Protein AF-A0AAV2QHI8-F1 (afdb_monomer)

InterPro domains:
  IPR003582 ShKT domain [PF01549] (6-38)
  IPR003582 ShKT domain [PF01549] (46-78)
  IPR003582 ShKT domain [PS51670] (7-38)
  IPR003582 ShKT domain [PS51670] (47-78)
  IPR003582 ShKT domain [SM00254] (6-39)
  IPR003582 ShKT domain [SM00254] (46-79)

Sequence (100 aa):
ESTVVECEDKYTICARYMDNCKDDTWVMQNCQKTCGSCNEESAVVECEDKDPICARYMDNCKDDTWVKQNCQKTCGSCNEASTTLPITPITPRPTMPKTT

Secondary structure (DSSP, 8-state):
--------BSSTTGGGGGGGGGT-HHHHHHBTTTTT-----------SBSSGGGGG-GGGGTT-HHHHHHBTTTTTGGGSS---------PPPP------

pLDDT: mean 71.21, std 19.78, range [35.06, 92.0]

Solvent-accessible surface area (backbone atoms only — not comparable to full-atom values): 6466 Å² total; per-residue (Å²): 135,83,80,77,78,75,75,47,51,78,42,91,63,30,78,80,45,45,88,36,39,84,81,30,70,66,44,40,72,37,13,17,51,62,50,63,66,49,70,78,66,68,70,77,67,74,69,47,52,77,42,91,64,32,86,80,42,52,88,36,41,85,79,36,69,68,41,46,74,32,14,24,44,66,54,59,60,60,78,73,83,71,76,74,70,80,82,71,77,82,74,80,78,82,86,76,83,87,82,130

Structure (mmCIF, N/CA/C/O backbone):
data_AF-A0AAV2QHI8-F1
#
_entry.id   AF-A0AAV2QHI8-F1
#
loop_
_atom_site.group_PDB
_atom_site.id
_atom_site.type_symbol
_atom_site.label_atom_id
_atom_site.label_alt_id
_atom_site.label_comp_id
_atom_site.label_asym_id
_atom_site.label_entity_id
_atom_site.label_seq_id
_atom_site.pdbx_PDB_ins_code
_atom_site.Cartn_x
_atom_site.Cartn_y
_atom_site.Cartn_z
_atom_site.occupancy
_atom_site.B_iso_or_equiv
_atom_site.auth_seq_id
_atom_site.auth_comp_id
_atom_site.auth_asym_id
_atom_site.auth_atom_id
_atom_site.pdbx_PDB_model_num
ATOM 1 N N . GLU A 1 1 ? 16.693 3.458 10.748 1.00 35.56 1 GLU A N 1
ATOM 2 C CA . GLU A 1 1 ? 15.592 3.236 11.701 1.00 35.56 1 GLU A CA 1
ATOM 3 C C . GLU A 1 1 ? 14.307 3.601 10.973 1.00 35.56 1 GLU A C 1
ATOM 5 O O . GLU A 1 1 ? 14.035 4.778 10.787 1.00 35.56 1 GLU A O 1
ATOM 10 N N . SER A 1 2 ? 13.628 2.614 10.388 1.00 36.88 2 SER A N 1
ATOM 11 C CA . SER A 1 2 ? 12.349 2.838 9.706 1.00 36.88 2 SER A CA 1
ATOM 12 C C . SER A 1 2 ? 11.262 2.634 10.743 1.00 36.88 2 SER A C 1
ATOM 14 O O . SER A 1 2 ? 10.977 1.504 11.132 1.00 36.88 2 SER A O 1
ATOM 16 N N . THR A 1 3 ? 10.712 3.728 11.252 1.00 38.19 3 THR A N 1
ATOM 17 C CA . THR A 1 3 ? 9.591 3.701 12.187 1.00 38.19 3 THR A CA 1
ATOM 18 C C . THR A 1 3 ? 8.349 3.243 11.432 1.00 38.19 3 THR A C 1
ATOM 20 O O . THR A 1 3 ? 7.732 4.022 10.705 1.00 38.19 3 THR A O 1
ATOM 23 N N . VAL A 1 4 ? 8.003 1.966 11.574 1.00 52.34 4 VAL A N 1
ATOM 24 C CA . VAL A 1 4 ? 6.665 1.477 11.247 1.00 52.34 4 VAL A CA 1
ATOM 25 C C . VAL A 1 4 ? 5.722 2.193 12.208 1.00 52.34 4 VAL A C 1
ATOM 27 O O . VAL A 1 4 ? 5.813 2.005 13.419 1.00 52.34 4 VAL A O 1
ATOM 30 N N . VAL A 1 5 ? 4.883 3.088 11.688 1.00 53.81 5 VAL A N 1
ATOM 31 C CA . VAL A 1 5 ? 3.799 3.671 12.479 1.00 53.81 5 VAL A CA 1
ATOM 32 C C . VAL A 1 5 ? 2.768 2.562 12.626 1.00 53.81 5 VAL A C 1
ATOM 34 O O . VAL A 1 5 ? 1.957 2.339 11.732 1.00 53.81 5 VAL A O 1
ATOM 37 N N . GLU A 1 6 ? 2.883 1.798 13.709 1.00 64.69 6 GLU A N 1
ATOM 38 C CA . GLU A 1 6 ? 1.872 0.828 14.106 1.00 64.69 6 GLU A CA 1
ATOM 39 C C . GLU A 1 6 ? 0.553 1.584 14.248 1.00 64.69 6 GLU A C 1
ATOM 41 O O . GLU A 1 6 ? 0.441 2.521 15.042 1.00 64.69 6 GLU A O 1
ATOM 46 N N . CYS A 1 7 ? -0.413 1.262 13.386 1.00 75.50 7 CYS A N 1
ATOM 47 C CA . CYS A 1 7 ? -1.673 1.975 13.397 1.00 75.50 7 CYS A CA 1
ATOM 48 C C . CYS A 1 7 ? -2.512 1.423 14.529 1.00 75.50 7 CYS A C 1
ATOM 50 O O . CYS A 1 7 ? -3.128 0.376 14.371 1.00 75.50 7 CYS A O 1
ATOM 52 N N . GLU A 1 8 ? -2.499 2.099 15.670 1.00 82.12 8 GLU A N 1
ATOM 53 C CA . GLU A 1 8 ? -3.223 1.719 16.872 1.00 82.12 8 GLU A CA 1
ATOM 54 C C . GLU A 1 8 ? -3.833 2.925 17.579 1.00 82.12 8 GLU A C 1
ATOM 56 O O . GLU A 1 8 ? -3.438 4.077 17.388 1.00 82.12 8 GLU A O 1
ATOM 61 N N . ASP A 1 9 ? -4.830 2.647 18.414 1.00 86.31 9 ASP A N 1
ATOM 62 C CA . ASP A 1 9 ? -5.299 3.636 19.368 1.00 86.31 9 ASP A CA 1
ATOM 63 C C . ASP A 1 9 ? -4.323 3.657 20.541 1.00 86.31 9 ASP A C 1
ATOM 65 O O . ASP A 1 9 ? -4.238 2.702 21.312 1.00 86.31 9 ASP A O 1
ATOM 69 N N . LYS A 1 10 ? -3.617 4.773 20.712 1.00 84.81 10 LYS A N 1
ATOM 70 C CA . LYS A 1 10 ? -2.657 4.966 21.807 1.00 84.81 10 LYS A CA 1
ATOM 71 C C . LYS A 1 10 ? -3.323 4.990 23.179 1.00 84.81 10 LYS A C 1
ATOM 73 O O . LYS A 1 10 ? -2.660 4.786 24.193 1.00 84.81 10 LYS A O 1
ATOM 78 N N . TYR A 1 11 ? -4.625 5.273 23.228 1.00 85.06 11 TYR A N 1
ATOM 79 C CA . TYR A 1 11 ? -5.379 5.374 24.469 1.00 85.06 11 TYR A CA 1
ATOM 80 C C . TYR A 1 11 ? -6.684 4.586 24.407 1.00 85.06 11 TYR A C 1
ATOM 82 O O . TYR A 1 11 ? -7.447 4.651 23.450 1.00 85.06 11 TYR A O 1
ATOM 90 N N . THR A 1 12 ? -7.021 3.919 25.505 1.00 86.12 12 THR A N 1
ATOM 91 C CA . THR A 1 12 ? -8.265 3.143 25.631 1.00 86.12 12 THR A CA 1
ATOM 92 C C . THR A 1 12 ? -9.531 4.005 25.638 1.00 86.12 12 THR A C 1
ATOM 94 O O . THR A 1 12 ? -10.627 3.492 25.424 1.00 86.12 12 THR A O 1
ATOM 97 N N . ILE A 1 13 ? -9.399 5.317 25.867 1.00 84.69 13 ILE A N 1
ATOM 98 C CA . ILE A 1 13 ? -10.517 6.271 25.849 1.00 84.69 13 ILE A CA 1
ATOM 99 C C . ILE A 1 13 ? -10.994 6.620 24.437 1.00 84.69 13 ILE A C 1
ATOM 101 O O . ILE A 1 13 ? -12.037 7.251 24.310 1.00 84.69 13 ILE A O 1
ATOM 105 N N . CYS A 1 14 ? -10.270 6.220 23.390 1.00 86.38 14 CYS A N 1
ATOM 106 C CA . CYS A 1 14 ? -10.561 6.601 22.011 1.00 86.38 14 CYS A CA 1
ATOM 107 C C . CYS A 1 14 ? -12.006 6.310 21.586 1.00 86.38 14 CYS A C 1
ATOM 109 O O . CYS A 1 14 ? -12.664 7.197 21.049 1.00 86.38 14 CYS A O 1
ATOM 111 N N . ALA A 1 15 ? -12.562 5.153 21.962 1.00 88.94 15 ALA A N 1
ATOM 112 C CA . ALA A 1 15 ? -13.954 4.790 21.675 1.00 88.94 15 ALA A CA 1
ATOM 113 C C . ALA A 1 15 ? -14.994 5.800 22.206 1.00 88.94 15 ALA A C 1
ATOM 115 O O . ALA A 1 15 ? -16.092 5.900 21.668 1.00 88.94 15 ALA A O 1
ATOM 116 N N . ARG A 1 16 ? -14.662 6.565 23.255 1.00 90.06 16 ARG A N 1
ATOM 117 C CA . ARG A 1 16 ? -15.535 7.606 23.817 1.00 90.06 16 ARG A CA 1
ATOM 118 C C . ARG A 1 16 ? -15.538 8.894 22.987 1.00 90.06 16 ARG A C 1
ATOM 120 O O . ARG A 1 16 ? -16.482 9.667 23.098 1.00 90.06 16 ARG A O 1
ATOM 127 N N . TYR A 1 17 ? -14.495 9.126 22.196 1.00 86.94 17 TYR A N 1
ATOM 128 C CA . TYR A 1 17 ? -14.269 10.357 21.434 1.00 86.94 17 TYR A CA 1
ATOM 129 C C . TYR A 1 17 ? -14.371 10.136 19.919 1.00 86.94 17 TYR A C 1
ATOM 131 O O . TYR A 1 17 ? -13.898 10.959 19.144 1.00 86.94 17 TYR A O 1
ATOM 139 N N . MET A 1 18 ? -14.999 9.043 19.476 1.00 85.31 18 MET A N 1
ATOM 140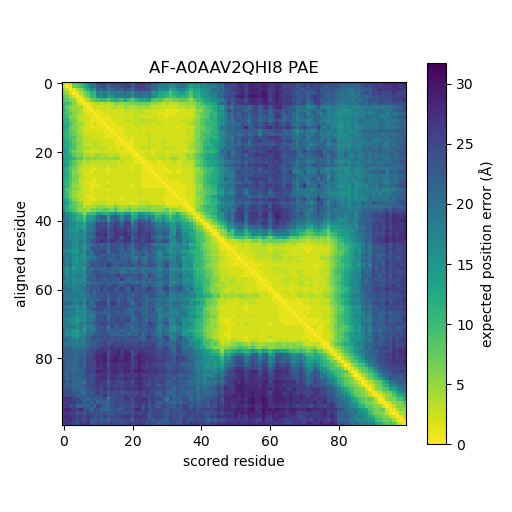 C CA . MET A 1 18 ? -15.136 8.717 18.050 1.00 85.31 18 MET A CA 1
ATOM 141 C C . MET A 1 18 ? -15.809 9.843 17.246 1.00 85.31 18 MET A C 1
ATOM 143 O O . MET A 1 18 ? -15.404 10.139 16.124 1.00 85.31 18 MET A O 1
ATOM 147 N N . ASP A 1 19 ? -16.794 10.527 17.829 1.00 90.88 19 ASP A N 1
ATOM 148 C CA . ASP A 1 19 ? -17.487 11.634 17.159 1.00 90.88 19 ASP A CA 1
ATOM 149 C C . ASP A 1 19 ? -16.582 12.863 16.951 1.00 90.88 19 ASP A C 1
ATOM 151 O O . ASP A 1 19 ? -16.832 13.680 16.068 1.00 90.88 19 ASP A O 1
ATOM 155 N N . ASN A 1 20 ? -15.489 12.972 17.713 1.00 89.50 20 ASN A N 1
ATOM 156 C CA . ASN A 1 20 ? -14.534 14.076 17.643 1.00 89.50 20 ASN A CA 1
ATOM 157 C C . ASN A 1 20 ? -13.450 13.881 16.576 1.00 89.50 20 ASN A C 1
ATOM 159 O O . ASN A 1 20 ? -12.635 14.777 16.381 1.00 89.50 20 ASN A O 1
ATOM 163 N N . CYS A 1 21 ? -13.435 12.761 15.850 1.00 85.69 21 CYS A N 1
ATOM 164 C CA . CYS A 1 21 ? -12.401 12.459 14.854 1.00 85.69 21 CYS A CA 1
ATOM 165 C C . CYS A 1 21 ? -12.257 13.508 13.736 1.00 85.69 21 CYS A C 1
ATOM 167 O O . CYS A 1 21 ? -11.227 13.546 13.068 1.00 85.69 21 CYS A O 1
ATOM 169 N N . LYS A 1 22 ? -13.275 14.350 13.518 1.00 84.62 22 LYS A N 1
ATOM 170 C CA . LYS A 1 22 ? -13.273 15.414 12.498 1.00 84.62 22 LYS A CA 1
ATOM 171 C C . LYS A 1 22 ? -12.893 16.788 13.042 1.00 84.62 22 LYS A C 1
ATOM 173 O O . LYS A 1 22 ? -12.415 17.623 12.281 1.00 84.62 22 LYS A O 1
ATOM 178 N N . ASP A 1 23 ? -13.104 17.002 14.336 1.00 87.62 23 ASP A N 1
ATOM 179 C CA . ASP A 1 23 ? -13.006 18.317 14.973 1.00 87.62 23 ASP A CA 1
ATOM 180 C C . ASP A 1 23 ? -11.803 18.418 15.919 1.00 87.62 23 ASP A C 1
ATOM 182 O O . ASP A 1 23 ? -11.378 19.518 16.272 1.00 87.62 23 ASP A O 1
ATOM 186 N N . ASP A 1 24 ? -11.235 17.278 16.321 1.00 86.25 24 ASP A N 1
ATOM 187 C CA . ASP A 1 24 ? -10.143 17.200 17.280 1.00 86.25 24 ASP A CA 1
ATOM 188 C C . ASP A 1 24 ? -8.919 16.489 16.681 1.00 86.25 24 ASP A C 1
ATOM 190 O O . ASP A 1 24 ? -8.851 15.263 16.540 1.00 86.25 24 ASP A O 1
ATOM 194 N N . THR A 1 25 ? -7.903 17.293 16.362 1.00 79.56 25 THR A N 1
ATOM 195 C CA . THR A 1 25 ? -6.609 16.829 15.846 1.00 79.56 25 THR A CA 1
ATOM 196 C C . THR A 1 25 ? -5.910 15.869 16.810 1.00 79.56 25 THR A C 1
ATOM 198 O O . THR A 1 25 ? -5.203 14.965 16.363 1.00 79.56 25 THR A O 1
ATOM 201 N N . TRP A 1 26 ? -6.098 16.033 18.124 1.00 86.00 26 TRP A N 1
ATOM 202 C CA . TRP A 1 26 ? -5.523 15.129 19.117 1.00 86.00 26 TRP A CA 1
ATOM 203 C C . TRP A 1 26 ? -6.162 13.745 19.014 1.00 86.00 26 TRP A C 1
ATOM 205 O O . TRP A 1 26 ? -5.445 12.742 19.007 1.00 86.00 26 TRP A O 1
ATOM 215 N N . VAL A 1 27 ? -7.486 13.683 18.865 1.00 85.62 27 VAL A N 1
ATOM 216 C CA . VAL A 1 27 ? -8.209 12.418 18.669 1.00 85.62 27 VAL A CA 1
ATOM 217 C C . VAL A 1 27 ? -7.767 11.772 17.355 1.00 85.62 27 VAL A C 1
ATOM 219 O O . VAL A 1 27 ? -7.364 10.614 17.352 1.00 85.62 27 VAL A O 1
ATOM 222 N N . MET A 1 28 ? -7.692 12.530 16.262 1.00 81.50 28 MET A N 1
ATOM 223 C CA . MET A 1 28 ? -7.256 12.014 14.958 1.00 81.50 28 MET A CA 1
ATOM 224 C C . MET A 1 28 ? -5.842 11.391 14.975 1.00 81.50 28 MET A C 1
ATOM 226 O O . MET A 1 28 ? -5.595 10.406 14.278 1.00 81.50 28 MET A O 1
ATOM 230 N N . GLN A 1 29 ? -4.912 11.940 15.766 1.00 80.19 29 GLN A N 1
ATOM 231 C CA . GLN A 1 29 ? -3.523 11.461 15.844 1.00 80.19 29 GLN A CA 1
ATOM 232 C C . GLN A 1 29 ? -3.296 10.309 16.827 1.00 80.19 29 GLN A C 1
ATOM 234 O O . GLN A 1 29 ? -2.330 9.560 16.676 1.00 80.19 29 GLN A O 1
ATOM 239 N N . ASN A 1 30 ? -4.124 10.198 17.866 1.00 82.12 30 ASN A N 1
ATOM 240 C CA . ASN A 1 30 ? -3.927 9.216 18.934 1.00 82.12 30 ASN A CA 1
ATOM 241 C C . ASN A 1 30 ? -4.955 8.082 18.905 1.00 82.12 30 ASN A C 1
ATOM 243 O O . ASN A 1 30 ? -4.741 7.066 19.559 1.00 82.12 30 ASN A O 1
ATOM 247 N N . CYS A 1 31 ? -6.037 8.248 18.149 1.00 89.12 31 CYS A N 1
ATOM 248 C CA . CYS A 1 31 ? -7.138 7.304 18.023 1.00 89.12 31 CYS A CA 1
ATOM 249 C C . CYS A 1 31 ? -7.298 6.852 16.569 1.00 89.12 31 CYS A C 1
ATOM 251 O O . CYS A 1 31 ? -8.390 6.891 16.006 1.00 89.12 31 CYS A O 1
ATOM 253 N N . GLN A 1 32 ? -6.185 6.487 15.931 1.00 85.06 32 GLN A N 1
ATOM 254 C CA . GLN A 1 32 ? -6.122 6.238 14.492 1.00 85.06 32 GLN A CA 1
ATOM 255 C C . GLN A 1 32 ? -7.008 5.060 14.058 1.00 85.06 32 GLN A C 1
ATOM 257 O O . GLN A 1 32 ? -7.627 5.140 12.996 1.00 85.06 32 GLN A O 1
ATOM 262 N N . LYS A 1 33 ? -7.129 4.007 14.885 1.00 84.12 33 LYS A N 1
ATOM 263 C CA . LYS A 1 33 ? -8.046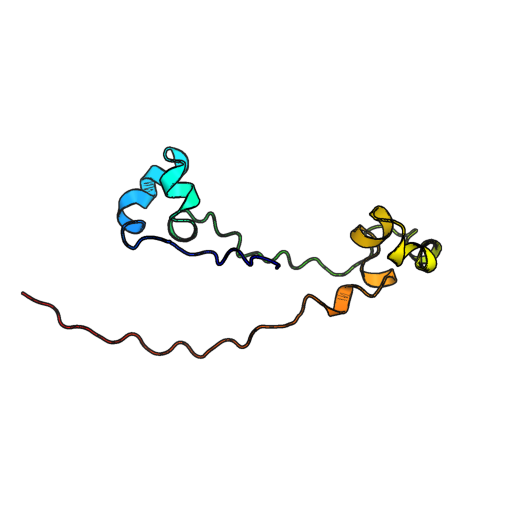 2.884 14.618 1.00 84.12 33 LYS A CA 1
ATOM 264 C C . LYS A 1 33 ? -9.492 3.318 14.815 1.00 84.12 33 LYS A C 1
ATOM 266 O O . LYS A 1 33 ? -10.316 3.079 13.938 1.00 84.12 33 LYS A O 1
ATOM 271 N N . THR A 1 34 ? -9.798 3.988 15.928 1.00 87.94 34 THR A N 1
ATOM 272 C CA . THR A 1 34 ? -11.161 4.464 16.218 1.00 87.94 34 THR A CA 1
ATOM 273 C C . THR A 1 34 ? -11.658 5.461 15.164 1.00 87.94 34 THR A C 1
ATOM 275 O O . THR A 1 34 ? -12.823 5.416 14.779 1.00 87.94 34 THR A O 1
ATOM 278 N N . CYS A 1 35 ? -10.787 6.337 14.664 1.00 88.25 35 CYS A N 1
ATOM 279 C CA . CYS A 1 35 ? -11.131 7.333 13.651 1.00 88.25 35 CYS A CA 1
ATOM 280 C C . CYS A 1 35 ? -11.119 6.803 12.215 1.00 88.25 35 CYS A C 1
ATOM 282 O O . CYS A 1 35 ? -11.431 7.560 11.296 1.00 88.25 35 CYS A O 1
ATOM 284 N N . GLY A 1 36 ? -10.744 5.538 11.999 1.00 80.56 36 GLY A N 1
ATOM 285 C CA . GLY A 1 36 ? -10.590 4.985 10.653 1.00 80.56 36 GLY A CA 1
ATOM 286 C C . GLY A 1 36 ? -9.482 5.665 9.842 1.00 80.56 36 GLY A C 1
ATOM 287 O O . GLY A 1 36 ? -9.464 5.559 8.622 1.00 80.56 36 GLY A O 1
ATOM 288 N N . SER A 1 37 ? -8.560 6.365 10.509 1.00 76.81 37 SER A N 1
ATOM 289 C CA . SER A 1 37 ? -7.379 6.990 9.899 1.00 76.81 37 SER A CA 1
ATOM 290 C C . SER A 1 37 ? -6.309 5.957 9.543 1.00 76.81 37 SER A C 1
ATOM 292 O O . SER A 1 37 ? -5.326 6.284 8.876 1.00 76.81 37 SER A O 1
ATOM 294 N N . CYS A 1 38 ? -6.472 4.721 10.022 1.00 74.38 38 CYS A N 1
ATOM 295 C CA . CYS A 1 38 ? -5.677 3.587 9.594 1.00 74.38 38 CYS A CA 1
ATOM 296 C C . CYS A 1 38 ? -5.977 3.260 8.135 1.00 74.38 38 CYS A C 1
ATOM 298 O O . CYS A 1 38 ? -6.865 2.468 7.831 1.00 74.38 38 CYS A O 1
ATOM 300 N N . ASN A 1 39 ? -5.183 3.821 7.227 1.00 61.22 39 ASN A N 1
ATOM 301 C CA . ASN A 1 39 ? -5.000 3.227 5.913 1.00 61.22 39 ASN A CA 1
ATOM 302 C C . ASN A 1 39 ? -4.171 1.944 6.097 1.00 61.22 39 ASN A C 1
ATOM 304 O O . ASN A 1 39 ? -2.961 1.939 5.898 1.00 61.22 39 ASN A O 1
ATOM 308 N N . GLU A 1 40 ? -4.828 0.862 6.527 1.00 56.06 40 GLU A N 1
ATOM 309 C CA . GLU A 1 40 ? -4.284 -0.507 6.465 1.00 56.06 40 GLU A CA 1
ATOM 310 C C . GLU A 1 40 ? -4.255 -1.053 5.037 1.00 56.06 40 GLU A C 1
ATOM 312 O O . GLU A 1 40 ? -3.811 -2.176 4.801 1.00 56.06 40 GLU A O 1
ATOM 317 N N . GLU A 1 41 ? -4.641 -0.242 4.055 1.00 51.22 41 GLU A N 1
ATOM 318 C CA . GLU A 1 41 ? -4.115 -0.412 2.718 1.00 51.22 41 GLU A CA 1
ATOM 319 C C . GLU A 1 41 ? -2.632 -0.033 2.789 1.00 51.22 41 GLU A C 1
ATOM 321 O O . GLU A 1 41 ? -2.201 1.061 2.423 1.00 51.22 41 GLU A O 1
ATOM 326 N N . SER A 1 42 ? -1.825 -0.985 3.274 1.00 50.12 42 SER A N 1
ATOM 327 C CA . SER A 1 42 ? -0.560 -1.260 2.612 1.00 50.12 42 SER A CA 1
ATOM 328 C C . SER A 1 42 ? -0.931 -1.253 1.148 1.00 50.12 42 SER A C 1
ATOM 330 O O . SER A 1 42 ? -1.577 -2.198 0.694 1.00 50.12 42 SER A O 1
ATOM 332 N N . ALA A 1 43 ? -0.680 -0.127 0.473 1.00 44.91 43 ALA A N 1
ATOM 333 C CA . ALA A 1 43 ? -0.873 -0.031 -0.950 1.00 44.91 43 ALA A CA 1
ATOM 334 C C . ALA A 1 43 ? -0.188 -1.284 -1.462 1.00 44.91 43 ALA A C 1
ATOM 336 O O . ALA A 1 43 ? 1.022 -1.450 -1.269 1.00 44.91 43 ALA A O 1
ATOM 337 N N . VAL A 1 44 ? -0.976 -2.224 -1.982 1.00 48.41 44 VAL A N 1
ATOM 338 C CA . VAL A 1 44 ? -0.432 -3.272 -2.815 1.00 48.41 44 VAL A CA 1
ATOM 339 C C . VAL A 1 44 ? 0.088 -2.450 -3.972 1.00 48.41 44 VAL A C 1
ATOM 341 O O . VAL A 1 44 ? -0.664 -2.064 -4.860 1.00 48.41 44 VAL A O 1
ATOM 344 N N . VAL A 1 45 ? 1.335 -1.997 -3.848 1.00 54.81 45 VAL A N 1
ATOM 345 C CA . VAL A 1 45 ? 2.028 -1.322 -4.919 1.00 54.81 45 VAL A CA 1
ATOM 346 C C . VAL A 1 45 ? 2.173 -2.451 -5.906 1.00 54.81 45 VAL A C 1
ATOM 348 O O . VAL A 1 45 ? 3.023 -3.325 -5.733 1.00 54.81 45 VAL A O 1
ATOM 351 N N . GLU A 1 46 ? 1.220 -2.513 -6.834 1.00 60.41 46 GLU A N 1
ATOM 352 C CA . GLU A 1 46 ? 1.266 -3.422 -7.954 1.00 60.41 46 GLU A CA 1
ATOM 353 C C . GLU A 1 46 ? 2.658 -3.257 -8.538 1.00 60.41 46 GLU A C 1
ATOM 355 O O . GLU A 1 46 ? 3.063 -2.153 -8.911 1.00 60.41 46 GLU A O 1
ATOM 360 N N . CYS A 1 47 ? 3.464 -4.314 -8.420 1.00 73.88 47 CYS A N 1
ATOM 361 C CA . CYS A 1 47 ? 4.872 -4.182 -8.725 1.00 73.88 47 CYS A CA 1
ATOM 362 C C . CYS A 1 47 ? 5.060 -4.312 -10.226 1.00 73.88 47 CYS A C 1
ATOM 364 O O . CYS A 1 47 ? 5.371 -5.374 -10.773 1.00 73.88 47 CYS A O 1
ATOM 366 N N . GLU A 1 48 ? 4.806 -3.195 -10.883 1.00 82.81 48 GLU A N 1
ATOM 367 C CA . GLU A 1 48 ? 4.879 -3.019 -12.312 1.00 82.81 48 GLU A CA 1
ATOM 368 C C . GLU A 1 48 ? 5.789 -1.843 -12.657 1.00 82.81 48 GLU A C 1
ATOM 370 O O . GLU A 1 48 ? 6.142 -1.003 -11.824 1.00 82.81 48 GLU A O 1
ATOM 375 N N . ASP A 1 49 ? 6.193 -1.807 -13.919 1.00 87.56 49 ASP A N 1
ATOM 376 C CA . ASP A 1 49 ? 6.791 -0.607 -14.470 1.00 87.56 49 ASP A CA 1
ATOM 377 C C . ASP A 1 49 ? 5.652 0.323 -14.890 1.00 87.56 49 ASP A C 1
ATOM 379 O O . ASP A 1 49 ? 4.839 -0.019 -15.745 1.00 87.56 49 ASP A O 1
ATOM 383 N N . LYS A 1 50 ? 5.605 1.510 -14.289 1.00 86.81 50 LYS A N 1
ATOM 384 C CA . LYS A 1 50 ? 4.620 2.560 -14.567 1.00 86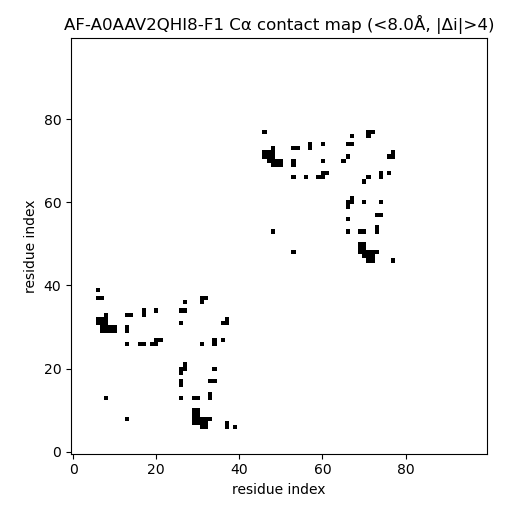.81 50 LYS A CA 1
ATOM 385 C C . LYS A 1 50 ? 4.854 3.247 -15.910 1.00 86.81 50 LYS A C 1
ATOM 387 O O . LYS A 1 50 ? 3.985 3.984 -16.370 1.00 86.81 50 LYS A O 1
ATOM 392 N N . ASP A 1 51 ? 6.022 3.039 -16.522 1.00 87.44 51 ASP A N 1
ATOM 393 C CA . ASP A 1 51 ? 6.390 3.645 -17.797 1.00 87.44 51 ASP A CA 1
ATOM 394 C C . ASP A 1 51 ? 6.972 2.607 -18.782 1.00 87.44 51 ASP A C 1
ATOM 396 O O . ASP A 1 51 ? 7.888 1.856 -18.432 1.00 87.44 51 ASP A O 1
ATOM 400 N N . PRO A 1 52 ? 6.502 2.559 -20.044 1.00 88.56 52 PRO A N 1
ATOM 401 C CA . PRO A 1 52 ? 7.028 1.640 -21.053 1.00 88.56 52 PRO A CA 1
ATOM 402 C C . PRO A 1 52 ? 8.503 1.881 -21.418 1.00 88.56 52 PRO A C 1
ATOM 404 O O . PRO A 1 52 ? 9.134 0.994 -21.997 1.00 88.56 52 PRO A O 1
ATOM 407 N N . ILE A 1 53 ? 9.083 3.050 -21.109 1.00 91.19 53 ILE A N 1
ATOM 408 C CA . ILE A 1 53 ? 10.499 3.327 -21.394 1.00 91.19 53 ILE A CA 1
ATOM 409 C C . ILE A 1 53 ? 11.451 2.673 -20.393 1.00 91.19 53 ILE A C 1
ATOM 411 O O . ILE A 1 53 ? 12.655 2.677 -20.646 1.00 91.19 53 ILE A O 1
ATOM 415 N N . CYS A 1 54 ? 10.950 2.098 -19.295 1.00 90.38 54 CYS A N 1
ATOM 416 C CA . CYS A 1 54 ? 11.764 1.527 -18.222 1.00 90.38 54 CYS A CA 1
ATOM 417 C C . CYS A 1 54 ? 12.827 0.538 -18.717 1.00 90.38 54 CYS A C 1
ATOM 419 O O . CYS A 1 54 ? 13.975 0.612 -18.282 1.00 90.38 54 CYS A O 1
ATOM 421 N N . ALA A 1 55 ? 12.513 -0.276 -19.731 1.00 90.00 55 ALA A N 1
ATOM 422 C CA . ALA A 1 55 ? 13.459 -1.205 -20.356 1.00 90.00 55 ALA A CA 1
ATOM 423 C C . ALA A 1 55 ? 14.738 -0.538 -20.915 1.00 90.00 55 ALA A C 1
ATOM 425 O O . ALA A 1 55 ? 15.744 -1.211 -21.123 1.00 90.00 55 ALA A O 1
ATOM 426 N N . ARG A 1 56 ? 14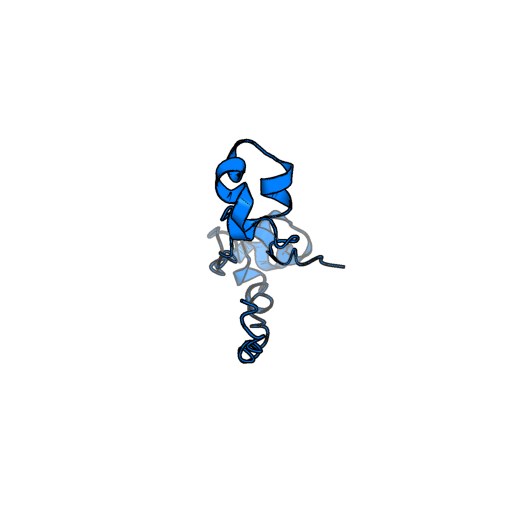.719 0.779 -21.167 1.00 92.00 56 ARG A N 1
ATOM 427 C CA . ARG A 1 56 ? 15.868 1.561 -21.658 1.00 92.00 56 ARG A CA 1
ATOM 428 C C . ARG A 1 56 ? 16.750 2.122 -20.541 1.00 92.00 56 ARG A C 1
ATOM 430 O O . ARG A 1 56 ? 17.842 2.590 -20.841 1.00 92.00 56 ARG A O 1
ATOM 437 N N . TYR A 1 57 ? 16.281 2.093 -19.295 1.00 89.38 57 TYR A N 1
ATOM 438 C CA . TYR A 1 57 ? 16.902 2.751 -18.141 1.00 89.38 57 TYR A CA 1
ATOM 439 C C . TYR A 1 57 ? 17.307 1.763 -17.038 1.00 89.38 57 TYR A C 1
ATOM 441 O O . TYR A 1 57 ? 17.484 2.155 -15.887 1.00 89.38 57 TYR A O 1
ATOM 449 N N . MET A 1 58 ? 17.483 0.480 -17.371 1.00 86.19 58 MET A N 1
ATOM 450 C CA . MET A 1 58 ? 17.870 -0.555 -16.402 1.00 86.19 58 MET A CA 1
ATOM 451 C C . MET A 1 58 ? 19.178 -0.212 -15.664 1.00 86.19 58 MET A C 1
ATOM 453 O O . MET A 1 58 ? 19.300 -0.444 -14.462 1.00 86.19 58 MET A O 1
ATOM 457 N N . ASP A 1 59 ? 20.134 0.414 -16.352 1.00 91.62 59 ASP A N 1
ATOM 458 C CA . ASP A 1 59 ? 21.409 0.831 -15.758 1.00 91.62 59 ASP A CA 1
ATOM 459 C C . ASP A 1 59 ? 21.260 2.019 -14.789 1.00 91.62 59 ASP A C 1
ATOM 461 O O . ASP A 1 59 ? 22.101 2.228 -13.918 1.00 91.62 59 ASP A O 1
ATOM 465 N N . ASN A 1 60 ? 20.162 2.775 -14.884 1.00 91.56 60 ASN A N 1
ATOM 466 C CA . ASN A 1 60 ? 19.897 3.963 -14.070 1.00 91.56 60 ASN A CA 1
ATOM 467 C C . ASN A 1 60 ? 19.158 3.656 -12.763 1.00 91.56 60 ASN A C 1
ATOM 469 O O . ASN A 1 60 ? 18.939 4.560 -11.958 1.00 91.56 60 ASN A O 1
ATOM 473 N N . CYS A 1 61 ? 18.824 2.391 -12.498 1.00 86.31 61 CYS A N 1
ATOM 474 C CA . CYS A 1 61 ? 18.106 1.964 -11.296 1.00 86.31 61 CYS A CA 1
ATOM 475 C C . CYS A 1 61 ? 18.778 2.364 -9.972 1.00 86.31 61 CYS A C 1
ATOM 477 O O . CYS A 1 61 ? 18.123 2.394 -8.932 1.00 86.31 61 CYS A O 1
ATOM 479 N N . LYS A 1 62 ? 20.081 2.672 -9.971 1.00 84.38 62 LYS A N 1
ATOM 480 C CA . LYS A 1 62 ? 20.818 3.089 -8.767 1.00 84.38 62 LYS A CA 1
ATOM 481 C C . LYS A 1 62 ? 20.946 4.599 -8.616 1.00 84.38 62 LYS A C 1
ATOM 483 O O . LYS A 1 62 ? 20.938 5.078 -7.481 1.00 84.38 62 LYS A O 1
ATOM 488 N N . ASP A 1 63 ? 20.987 5.329 -9.721 1.00 89.38 63 ASP A N 1
ATOM 489 C CA . ASP A 1 63 ? 21.346 6.749 -9.733 1.00 89.38 63 ASP A CA 1
ATOM 490 C C . ASP A 1 63 ? 20.135 7.658 -9.969 1.00 89.38 63 ASP A C 1
ATOM 492 O O . ASP A 1 63 ? 20.116 8.796 -9.503 1.00 89.38 63 ASP A O 1
ATOM 496 N N . ASP A 1 64 ? 19.089 7.148 -10.621 1.00 88.62 64 ASP A N 1
ATOM 497 C CA . ASP A 1 64 ? 17.919 7.932 -10.998 1.00 88.62 64 ASP A CA 1
ATOM 498 C C . ASP A 1 64 ? 16.713 7.621 -10.096 1.00 88.62 64 ASP A C 1
ATOM 500 O O . ASP A 1 64 ? 16.222 6.493 -9.996 1.00 88.62 64 ASP A O 1
ATOM 504 N N . THR A 1 65 ? 16.230 8.656 -9.406 1.00 83.38 65 THR A N 1
ATOM 505 C CA . THR A 1 65 ? 15.095 8.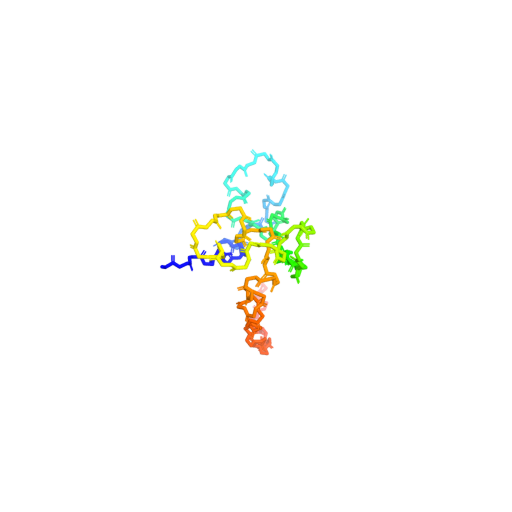546 -8.476 1.00 83.38 65 THR A CA 1
ATOM 506 C C . THR A 1 65 ? 13.777 8.314 -9.210 1.00 83.38 65 THR A C 1
ATOM 508 O O . THR A 1 65 ? 12.918 7.593 -8.702 1.00 83.38 65 THR A O 1
ATOM 511 N N . TRP A 1 66 ? 13.619 8.877 -10.411 1.00 86.88 66 TRP A N 1
ATOM 512 C CA . TRP A 1 66 ? 12.439 8.652 -11.236 1.00 86.88 66 TRP A CA 1
ATOM 513 C C . TRP A 1 66 ? 12.383 7.194 -11.694 1.00 86.88 66 TRP A C 1
ATOM 515 O O . TRP A 1 66 ? 11.337 6.557 -11.569 1.00 86.88 66 TRP A O 1
ATOM 525 N N . VAL A 1 67 ? 13.519 6.633 -12.121 1.00 88.06 67 VAL A N 1
ATOM 526 C CA . VAL A 1 67 ? 13.617 5.222 -12.528 1.00 88.06 67 VAL A CA 1
ATOM 527 C C . VAL A 1 67 ? 13.299 4.296 -11.350 1.00 88.06 67 VAL A C 1
ATOM 529 O O . VAL A 1 67 ? 12.500 3.380 -11.493 1.00 88.06 67 VAL A O 1
ATOM 532 N N . LYS A 1 68 ? 13.803 4.572 -10.142 1.00 83.75 68 LYS A N 1
ATOM 533 C CA . LYS A 1 68 ? 13.474 3.772 -8.941 1.00 83.75 68 LYS A CA 1
ATOM 534 C C . LYS A 1 68 ? 11.981 3.728 -8.608 1.00 83.75 68 LYS A C 1
ATOM 536 O O . LYS A 1 68 ? 11.490 2.712 -8.126 1.00 83.75 68 LYS A O 1
ATOM 541 N N . GLN A 1 69 ? 11.266 4.833 -8.814 1.00 82.75 69 GLN A N 1
ATOM 542 C CA . GLN A 1 69 ? 9.852 4.945 -8.442 1.00 82.75 69 GLN A CA 1
ATOM 543 C C . GLN A 1 69 ? 8.894 4.419 -9.515 1.00 82.75 69 GLN A C 1
ATOM 545 O O . GLN A 1 69 ? 7.788 3.987 -9.181 1.00 82.75 69 GLN A O 1
ATOM 550 N N . ASN A 1 70 ? 9.301 4.486 -10.784 1.00 85.38 70 ASN A N 1
ATOM 551 C CA . ASN A 1 70 ? 8.453 4.142 -11.924 1.00 85.38 70 ASN A CA 1
ATOM 552 C C . ASN A 1 70 ? 8.848 2.828 -12.594 1.00 85.38 70 ASN A C 1
ATOM 554 O O . ASN A 1 70 ? 8.019 2.246 -13.273 1.00 85.38 70 ASN A O 1
ATOM 558 N N . CYS A 1 71 ? 10.067 2.336 -12.388 1.00 90.50 71 CYS A N 1
ATOM 559 C CA . CYS A 1 71 ? 10.593 1.139 -13.040 1.00 90.50 71 CYS A CA 1
ATOM 560 C C . CYS A 1 71 ? 10.886 0.032 -12.022 1.00 90.50 71 CYS A C 1
ATOM 562 O O . CYS A 1 71 ? 11.946 -0.592 -12.045 1.00 90.50 71 CYS A O 1
ATOM 564 N N . GLN A 1 72 ? 9.973 -0.178 -11.072 1.00 86.00 72 GLN A N 1
ATOM 565 C CA . GLN A 1 72 ? 10.182 -1.050 -9.911 1.00 86.00 72 GLN A CA 1
ATOM 566 C C . GLN A 1 72 ? 10.452 -2.505 -10.314 1.00 86.00 72 GLN A C 1
ATOM 568 O O . GLN A 1 72 ? 11.270 -3.184 -9.684 1.00 86.00 72 GLN A O 1
ATOM 573 N N . LYS A 1 73 ? 9.813 -2.969 -11.394 1.00 85.25 73 LYS A N 1
ATOM 574 C CA . LYS A 1 73 ? 9.990 -4.316 -11.938 1.00 85.25 73 LYS A CA 1
ATOM 575 C C . LYS A 1 73 ? 11.284 -4.429 -12.730 1.00 85.25 73 LYS A C 1
ATOM 577 O O . LYS A 1 73 ? 12.045 -5.365 -12.491 1.00 85.25 73 LYS A O 1
ATOM 582 N N . THR A 1 74 ? 11.575 -3.459 -13.595 1.00 88.94 74 THR A N 1
ATOM 583 C CA . THR A 1 74 ? 12.848 -3.391 -14.331 1.00 88.94 74 THR A CA 1
ATOM 584 C C . THR A 1 74 ? 14.047 -3.295 -13.379 1.00 88.94 74 THR A C 1
ATOM 586 O O . THR A 1 74 ? 15.073 -3.929 -13.610 1.00 88.94 74 THR A O 1
ATOM 589 N N . CYS A 1 75 ? 13.913 -2.566 -12.270 1.00 87.38 75 CYS A N 1
ATOM 590 C CA . CYS A 1 75 ? 14.955 -2.417 -11.255 1.00 87.38 75 CYS A CA 1
ATOM 591 C C . CYS A 1 75 ? 15.023 -3.565 -10.242 1.00 87.38 75 CYS A C 1
ATOM 593 O O . CYS A 1 75 ? 15.895 -3.555 -9.372 1.00 87.38 75 CYS A O 1
ATOM 595 N N . GLY A 1 76 ? 14.122 -4.548 -10.327 1.00 80.12 76 GLY A N 1
ATOM 596 C CA . GLY A 1 76 ? 14.105 -5.707 -9.434 1.00 80.12 76 GLY A CA 1
ATOM 597 C C . GLY A 1 76 ? 13.736 -5.390 -7.981 1.00 80.12 76 GLY A C 1
ATOM 598 O O . GLY A 1 76 ? 13.915 -6.240 -7.111 1.00 80.12 76 GLY A O 1
ATOM 599 N N . SER A 1 77 ? 13.187 -4.204 -7.704 1.00 76.12 77 SER A N 1
ATOM 600 C CA . SER A 1 77 ? 12.794 -3.761 -6.357 1.00 76.12 77 SER A CA 1
ATOM 601 C C . SER A 1 77 ? 11.513 -4.441 -5.847 1.00 76.12 77 SER A C 1
ATOM 603 O O . SER A 1 77 ? 11.129 -4.265 -4.694 1.00 76.12 77 SER A O 1
ATOM 605 N N . CYS A 1 78 ? 10.869 -5.264 -6.681 1.00 71.56 78 CYS A N 1
ATOM 606 C CA . CYS A 1 78 ? 9.638 -5.987 -6.359 1.00 71.56 78 CYS A CA 1
ATOM 607 C C . CYS A 1 78 ? 9.762 -7.069 -5.280 1.00 71.56 78 CYS A C 1
ATOM 609 O O . CYS A 1 78 ? 8.744 -7.505 -4.751 1.00 71.56 78 CYS A O 1
ATOM 611 N N . ASN A 1 79 ? 10.970 -7.530 -4.949 1.00 58.59 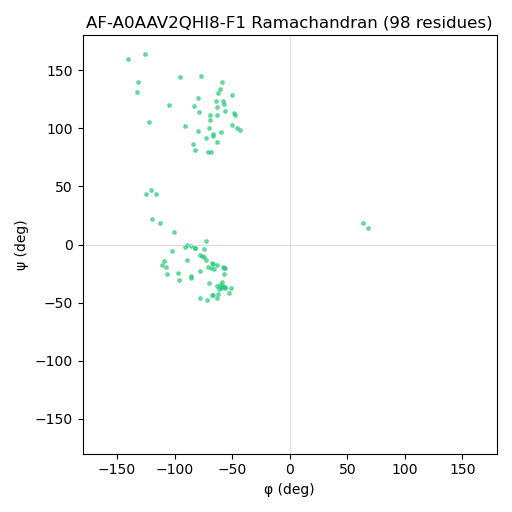79 ASN A N 1
ATOM 612 C CA . ASN A 1 79 ? 11.150 -8.663 -4.033 1.00 58.59 79 ASN A CA 1
ATOM 613 C C . ASN A 1 79 ? 11.284 -8.274 -2.549 1.00 58.59 79 ASN A C 1
ATOM 615 O O . ASN A 1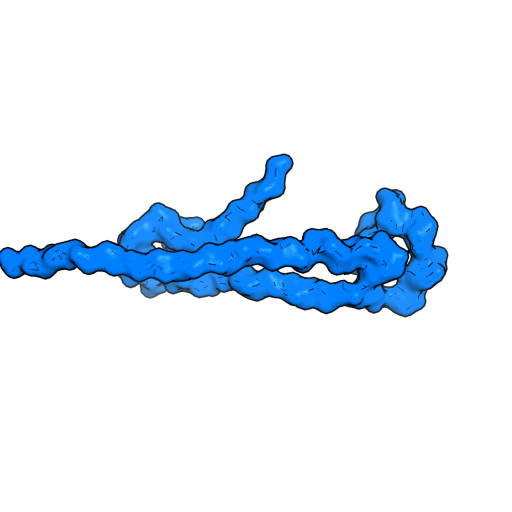 79 ? 11.359 -9.163 -1.707 1.00 58.59 79 ASN A O 1
ATOM 619 N N . GLU A 1 80 ? 11.279 -6.984 -2.197 1.00 53.09 80 GLU A N 1
ATOM 620 C CA . GLU A 1 80 ? 11.487 -6.547 -0.802 1.00 53.09 80 GLU A CA 1
ATOM 621 C C . GLU A 1 80 ? 10.199 -6.146 -0.059 1.00 53.09 80 GLU A C 1
ATOM 623 O O . GLU A 1 80 ? 10.228 -5.946 1.153 1.00 53.09 80 GLU A O 1
ATOM 628 N N . ALA A 1 81 ? 9.045 -6.102 -0.735 1.00 50.41 81 ALA A N 1
ATOM 629 C CA . ALA A 1 81 ? 7.767 -5.690 -0.134 1.00 50.41 81 ALA A CA 1
ATOM 630 C C . ALA A 1 81 ? 6.832 -6.853 0.254 1.00 50.41 81 ALA A C 1
ATOM 632 O O . ALA A 1 81 ? 5.677 -6.624 0.595 1.00 50.41 81 ALA A O 1
ATOM 633 N N . SER A 1 82 ? 7.311 -8.102 0.228 1.00 44.22 82 SER A N 1
ATOM 634 C CA . SER A 1 82 ? 6.511 -9.271 0.616 1.00 44.22 82 SER A CA 1
ATOM 635 C C . SER A 1 82 ? 7.183 -10.098 1.712 1.00 44.22 82 SER A C 1
ATOM 637 O O . SER A 1 82 ? 7.178 -11.326 1.669 1.00 44.22 82 SER A O 1
ATOM 639 N N . THR A 1 83 ? 7.736 -9.447 2.739 1.00 35.06 83 THR A N 1
ATOM 640 C CA . THR A 1 83 ? 7.898 -10.139 4.025 1.00 35.06 83 THR A CA 1
ATOM 641 C C . THR A 1 83 ? 6.578 -10.009 4.767 1.00 35.06 83 THR A C 1
ATOM 643 O O . THR A 1 83 ? 6.365 -9.083 5.542 1.00 35.06 83 THR A O 1
ATOM 646 N N . THR A 1 84 ? 5.676 -10.947 4.473 1.00 40.75 84 THR A N 1
ATOM 647 C CA . THR A 1 84 ? 4.555 -11.292 5.350 1.00 40.75 84 THR A CA 1
ATOM 648 C C . THR A 1 84 ? 5.153 -11.515 6.735 1.00 40.75 84 THR A C 1
ATOM 650 O O . THR A 1 84 ? 5.809 -12.533 6.968 1.00 40.75 84 THR A O 1
ATOM 653 N N . LEU A 1 85 ? 5.011 -10.543 7.638 1.00 41.22 85 LEU A N 1
ATOM 654 C CA . LEU A 1 85 ? 5.307 -10.794 9.040 1.00 41.22 85 LEU A CA 1
ATOM 655 C C . LEU A 1 85 ? 4.385 -11.935 9.495 1.00 41.22 85 LEU A C 1
ATOM 657 O O . LEU A 1 85 ? 3.232 -11.996 9.056 1.00 41.22 85 LEU A O 1
ATOM 661 N N . PRO A 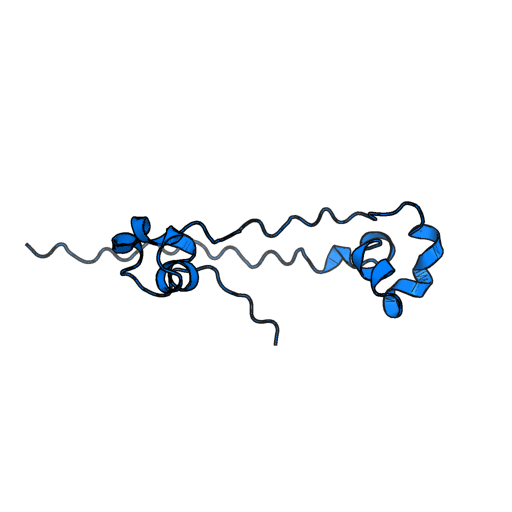1 86 ? 4.887 -12.878 10.309 1.00 37.16 86 PRO A N 1
ATOM 662 C CA . PRO A 1 86 ? 4.104 -14.024 10.736 1.00 37.16 86 PRO A CA 1
ATOM 663 C C . PRO A 1 86 ? 2.839 -13.512 11.419 1.00 37.16 86 PRO A C 1
ATOM 665 O O . PRO A 1 86 ? 2.924 -12.786 12.408 1.00 37.16 86 PRO A O 1
ATOM 668 N N . ILE A 1 87 ? 1.678 -13.890 10.881 1.00 44.22 87 ILE A N 1
ATOM 669 C CA . ILE A 1 87 ? 0.389 -13.720 11.547 1.00 44.22 87 ILE A CA 1
ATOM 670 C C . ILE A 1 87 ? 0.517 -14.507 12.850 1.00 44.22 87 ILE A C 1
ATOM 672 O O . ILE A 1 87 ? 0.422 -15.737 12.858 1.00 44.22 87 ILE A O 1
ATOM 676 N N . THR A 1 88 ? 0.841 -13.829 13.947 1.00 38.84 88 THR A N 1
ATOM 677 C CA . THR A 1 88 ? 0.841 -14.468 15.253 1.00 38.84 88 THR A CA 1
ATOM 678 C C . THR A 1 88 ? -0.592 -14.916 15.523 1.00 38.84 88 THR A C 1
ATOM 680 O O . THR A 1 88 ? -1.530 -14.140 15.316 1.00 38.84 88 THR A O 1
ATOM 683 N N . PRO A 1 89 ? -0.803 -16.182 15.926 1.00 41.44 89 PRO A N 1
ATOM 684 C CA . PRO A 1 89 ? -2.134 -16.650 16.258 1.00 41.44 89 PRO A CA 1
ATOM 685 C C . PRO A 1 89 ? -2.677 -15.762 17.375 1.00 41.44 89 PRO A C 1
ATOM 687 O O . PRO A 1 89 ? -2.045 -15.617 18.419 1.00 41.44 89 PRO A O 1
ATOM 690 N N . ILE A 1 90 ? -3.832 -15.150 17.119 1.00 41.25 90 ILE A N 1
ATOM 691 C CA . ILE A 1 90 ? -4.644 -14.416 18.091 1.00 41.25 90 ILE A CA 1
ATOM 692 C C . ILE A 1 90 ? -4.759 -15.238 19.378 1.00 41.25 90 ILE A C 1
ATOM 694 O O . ILE A 1 90 ? -5.540 -16.186 19.466 1.00 41.25 90 ILE A O 1
ATOM 698 N N . THR A 1 91 ? -3.960 -14.887 20.385 1.00 39.97 91 THR A N 1
ATOM 699 C CA . THR A 1 91 ? -4.082 -15.451 21.726 1.00 39.97 91 THR A CA 1
ATOM 700 C C . THR A 1 91 ? -5.449 -15.030 22.267 1.00 39.97 91 THR A C 1
ATOM 702 O O . THR A 1 91 ? -5.741 -13.829 22.286 1.00 39.97 91 THR A O 1
ATOM 705 N N . PRO A 1 92 ? -6.327 -15.961 22.679 1.00 38.34 92 PRO A N 1
ATOM 706 C CA . PRO A 1 92 ? -7.642 -15.587 23.171 1.00 38.34 92 PRO A CA 1
ATOM 707 C C . PRO A 1 92 ? -7.518 -14.682 24.400 1.00 38.34 92 PRO A C 1
ATOM 709 O O . PRO A 1 92 ? -6.739 -14.929 25.322 1.00 38.34 92 PRO A O 1
ATOM 712 N N . ARG A 1 93 ? -8.311 -13.609 24.373 1.00 43.34 93 ARG A N 1
ATOM 713 C CA . ARG A 1 93 ? -8.442 -12.587 25.413 1.00 43.34 93 ARG A CA 1
ATOM 714 C C . ARG A 1 93 ? -8.667 -13.228 26.793 1.00 43.34 93 ARG A C 1
ATOM 716 O O . ARG A 1 93 ? -9.617 -14.000 26.930 1.00 43.34 93 A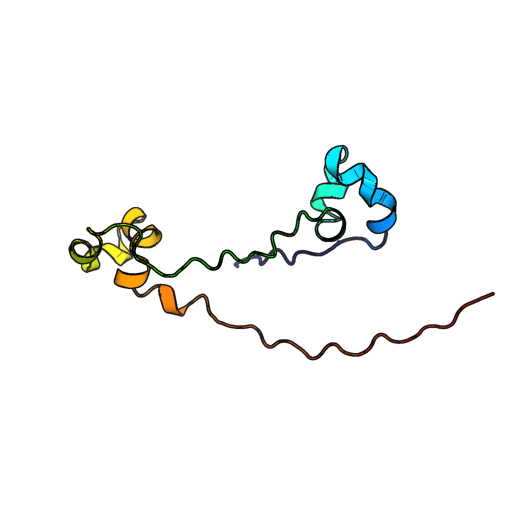RG A O 1
ATOM 723 N N . PRO A 1 94 ? -7.899 -12.867 27.838 1.00 40.91 94 PRO A N 1
ATOM 724 C CA . PRO A 1 94 ? -8.238 -13.243 29.204 1.00 40.91 94 PRO A CA 1
ATOM 725 C C . PRO A 1 94 ? -9.577 -12.600 29.588 1.00 40.91 94 PRO A C 1
ATOM 727 O O . PRO A 1 94 ? -9.713 -11.374 29.592 1.00 40.91 94 PRO A O 1
ATOM 730 N N . THR A 1 95 ? -10.586 -13.409 29.902 1.00 41.00 95 THR A N 1
ATOM 731 C CA . THR A 1 95 ? -11.825 -12.932 30.530 1.00 41.00 95 THR A CA 1
ATOM 732 C C . THR A 1 95 ? -11.521 -12.492 31.956 1.00 41.00 95 THR A C 1
ATOM 734 O O . THR A 1 95 ? -11.235 -13.332 32.807 1.00 41.00 95 THR A O 1
ATOM 737 N N . MET A 1 96 ? -11.601 -11.187 32.226 1.00 42.50 96 MET A N 1
ATOM 738 C CA . MET A 1 96 ? -11.631 -10.672 33.595 1.00 42.50 96 MET A CA 1
ATOM 739 C C . MET A 1 96 ? -13.073 -10.430 34.066 1.00 42.50 96 MET A C 1
ATOM 741 O O . MET A 1 96 ? -13.934 -10.084 33.251 1.00 42.50 96 MET A O 1
ATOM 745 N N . PRO A 1 97 ? -13.355 -10.684 35.359 1.00 44.88 97 PRO A N 1
ATOM 746 C CA . PRO A 1 97 ? -14.707 -10.880 35.861 1.00 44.88 97 PRO A CA 1
ATOM 747 C C . PRO A 1 97 ? -15.485 -9.570 36.009 1.00 44.88 97 PRO A C 1
ATOM 749 O O . PRO A 1 97 ? -14.949 -8.522 36.361 1.00 44.88 97 PRO A O 1
ATOM 752 N N . LYS A 1 98 ? -16.788 -9.675 35.749 1.00 36.81 98 LYS A N 1
ATOM 753 C CA . LYS A 1 98 ? -17.793 -8.624 35.903 1.00 36.81 98 LYS A CA 1
ATOM 754 C C . LYS A 1 98 ? -18.000 -8.322 37.391 1.00 36.81 98 LYS A C 1
ATOM 756 O O . LYS A 1 98 ? -18.622 -9.118 38.090 1.00 36.81 98 LYS A O 1
ATOM 761 N N . THR A 1 99 ? -17.511 -7.179 37.862 1.00 43.09 99 THR A N 1
ATOM 762 C CA . THR A 1 99 ? -17.852 -6.673 39.199 1.00 43.09 99 THR A CA 1
ATOM 763 C C . THR A 1 99 ? -19.227 -6.008 39.142 1.00 43.09 99 THR A C 1
ATOM 765 O O . THR A 1 99 ? -19.477 -5.183 38.262 1.00 43.09 99 THR A O 1
ATOM 768 N N . THR A 1 100 ? -20.121 -6.458 40.025 1.00 52.78 100 THR A N 1
ATOM 769 C CA . THR A 1 100 ? -21.488 -5.947 40.231 1.00 52.78 100 THR A CA 1
ATOM 770 C C . THR A 1 100 ? -21.470 -4.801 41.228 1.00 52.78 100 THR A C 1
ATOM 772 O O . THR A 1 100 ? -20.646 -4.885 42.166 1.00 52.78 100 THR A O 1
#

Radius of gyration: 20.97 Å; Cα contacts (8 Å, |Δi|>4): 78; chains: 1; bounding box: 43×35×62 Å

Organism: Meganyctiphanes norvegica (NCBI:txid48144)

Foldseek 3Di:
DDDPPPQAQQDPCLLVCLVCCVPDPVSVVRVVVSVVVPPPCPPVPVQAQQDPCLCVCLVCCVPDPVSVVRVRVSVVVVPPSPPPPPPDPPDDDDDDDDDD

Mean predicted aligned error: 15.91 Å